Protein AF-A0A9X4RRU2-F1 (afdb_monomer_lite)

Structure (mmCIF, N/CA/C/O backbone):
data_AF-A0A9X4RRU2-F1
#
_entry.id   AF-A0A9X4RRU2-F1
#
loop_
_atom_site.group_PDB
_atom_site.id
_atom_site.type_symbol
_atom_site.label_atom_id
_atom_site.label_alt_id
_atom_site.label_comp_id
_atom_site.label_asym_id
_atom_site.label_entity_id
_atom_site.label_seq_id
_atom_site.pdbx_PDB_ins_code
_atom_site.Cartn_x
_atom_site.Cartn_y
_atom_site.Cartn_z
_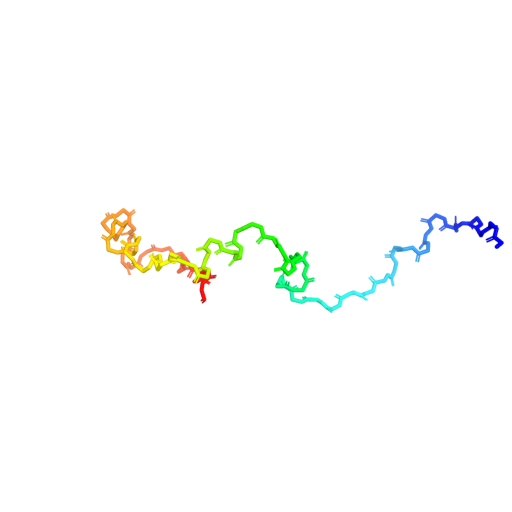atom_site.occupancy
_atom_site.B_iso_or_equiv
_atom_site.auth_seq_id
_atom_site.auth_comp_id
_atom_site.auth_asym_id
_atom_site.auth_atom_id
_atom_site.pdbx_PDB_model_num
ATOM 1 N N . MET A 1 1 ? -14.483 7.965 37.094 1.00 44.88 1 MET A N 1
ATOM 2 C CA . MET A 1 1 ? -13.551 8.582 38.067 1.00 44.88 1 MET A CA 1
ATOM 3 C C . MET A 1 1 ? -12.359 9.114 37.286 1.00 44.88 1 MET A C 1
ATOM 5 O O . MET A 1 1 ? -11.868 8.379 36.441 1.00 44.88 1 MET A O 1
ATOM 9 N N . LEU A 1 2 ? -11.934 10.366 37.496 1.00 48.06 2 LEU A N 1
ATOM 10 C CA . LEU A 1 2 ? -10.739 10.914 36.839 1.00 48.06 2 LEU A CA 1
ATOM 11 C C . LEU A 1 2 ? -9.499 10.213 37.414 1.00 48.06 2 LEU A C 1
ATOM 13 O O . LEU A 1 2 ? -9.099 10.491 38.544 1.00 48.06 2 LEU A O 1
ATOM 17 N N . HIS A 1 3 ? -8.916 9.284 36.662 1.00 61.38 3 HIS A N 1
ATOM 18 C CA . HIS A 1 3 ? -7.639 8.683 37.023 1.00 61.38 3 HIS A CA 1
ATOM 19 C C . HIS A 1 3 ? -6.533 9.612 36.517 1.00 61.38 3 HIS A C 1
ATOM 21 O O . HIS A 1 3 ? -6.416 9.853 35.319 1.00 61.38 3 HIS A O 1
ATOM 27 N N . LYS A 1 4 ? -5.741 10.188 37.426 1.00 66.62 4 LYS A N 1
ATOM 28 C CA . LYS A 1 4 ? -4.532 10.925 37.045 1.00 66.62 4 LYS A CA 1
ATOM 29 C C . LYS A 1 4 ? -3.510 9.873 36.610 1.00 66.62 4 LYS A C 1
ATOM 31 O O . LYS A 1 4 ? -2.946 9.185 37.463 1.00 66.62 4 LYS A O 1
ATOM 36 N N . GLU A 1 5 ? -3.356 9.662 35.307 1.00 64.44 5 GLU A N 1
ATOM 37 C CA . GLU A 1 5 ? -2.376 8.708 34.787 1.00 64.44 5 GLU A CA 1
ATOM 38 C C . GLU A 1 5 ? -0.972 9.128 35.232 1.00 64.44 5 GLU A C 1
ATOM 40 O O . GLU A 1 5 ? -0.568 10.287 35.099 1.00 64.44 5 GLU A O 1
ATOM 45 N N . LYS A 1 6 ? -0.233 8.189 35.833 1.00 70.00 6 LYS A N 1
ATOM 46 C CA . LYS A 1 6 ? 1.182 8.405 36.139 1.00 70.00 6 LYS A CA 1
ATOM 47 C C . LYS A 1 6 ? 1.936 8.511 34.805 1.00 70.00 6 LYS A C 1
ATOM 49 O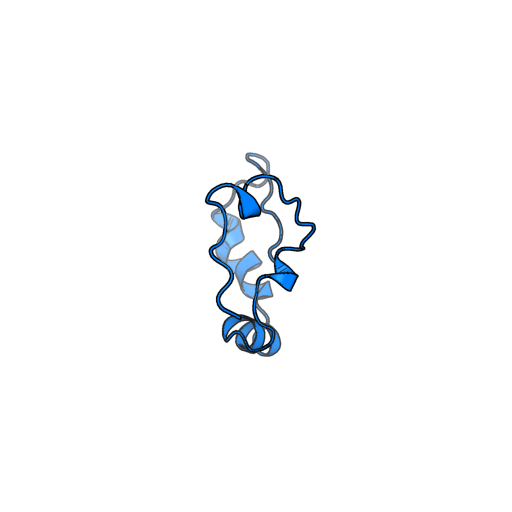 O . LYS A 1 6 ? 1.664 7.703 33.921 1.00 70.00 6 LYS A O 1
ATOM 54 N N . PRO A 1 7 ? 2.901 9.435 34.657 1.00 67.62 7 PRO A N 1
ATOM 55 C CA . PRO A 1 7 ? 3.555 9.723 33.374 1.00 67.62 7 PRO A CA 1
ATOM 56 C C . PRO A 1 7 ? 4.252 8.516 32.717 1.00 67.62 7 PRO A C 1
ATOM 58 O O . PRO A 1 7 ? 4.478 8.526 31.510 1.00 67.62 7 PRO A O 1
ATOM 61 N N . ASP A 1 8 ? 4.554 7.466 33.486 1.00 69.38 8 ASP A N 1
ATOM 62 C CA . ASP A 1 8 ? 5.208 6.247 32.997 1.00 69.38 8 ASP A CA 1
ATOM 63 C C . ASP A 1 8 ? 4.246 5.080 32.698 1.00 69.38 8 ASP A C 1
ATOM 65 O O . ASP A 1 8 ? 4.696 4.009 32.297 1.00 69.38 8 ASP A O 1
ATOM 69 N N . TYR A 1 9 ? 2.929 5.253 32.865 1.00 70.06 9 TYR A N 1
ATOM 70 C CA . TYR A 1 9 ? 1.936 4.171 32.748 1.00 70.06 9 TYR A CA 1
ATOM 71 C C . TYR A 1 9 ? 1.949 3.455 31.382 1.00 70.06 9 TYR A C 1
ATOM 73 O O . TYR A 1 9 ? 1.753 2.242 31.309 1.00 70.06 9 TYR A O 1
ATOM 81 N N . ASN A 1 10 ? 2.267 4.184 30.310 1.00 70.31 10 ASN A N 1
ATOM 82 C CA . ASN A 1 10 ? 2.287 3.655 28.942 1.00 70.31 10 ASN A CA 1
ATOM 83 C C . ASN A 1 10 ? 3.690 3.279 28.436 1.00 70.31 10 ASN A C 1
ATOM 85 O O . ASN A 1 10 ? 3.821 2.800 27.316 1.00 70.31 10 ASN A O 1
ATOM 89 N N . ARG A 1 11 ? 4.755 3.482 29.227 1.00 73.00 11 ARG A N 1
ATOM 90 C CA . ARG A 1 11 ? 6.141 3.331 28.738 1.00 73.00 11 ARG A CA 1
ATOM 91 C C . ARG A 1 11 ? 6.650 1.888 28.689 1.00 73.00 11 ARG A C 1
ATOM 93 O O . ARG A 1 11 ? 7.561 1.610 27.924 1.00 73.00 11 ARG A O 1
ATOM 100 N N . ASN A 1 12 ? 6.055 0.983 29.468 1.00 81.12 12 ASN A N 1
ATOM 101 C CA . ASN A 1 12 ? 6.477 -0.422 29.572 1.00 81.12 12 ASN A CA 1
ATOM 102 C C . ASN A 1 12 ? 5.441 -1.402 28.988 1.00 81.12 12 ASN A C 1
ATOM 104 O O . ASN A 1 12 ? 5.326 -2.531 29.463 1.00 81.12 12 ASN A O 1
ATOM 108 N N . GLN A 1 13 ? 4.641 -0.967 28.011 1.00 80.81 13 GLN A N 1
ATOM 109 C CA . GLN A 1 13 ? 3.626 -1.814 27.380 1.00 80.81 13 GLN A CA 1
ATOM 110 C C . GLN A 1 13 ? 4.171 -2.463 26.107 1.00 80.81 13 GLN A C 1
ATOM 112 O O . GLN A 1 13 ? 4.828 -1.813 25.297 1.00 80.81 13 GLN A O 1
ATOM 117 N N . TYR A 1 14 ? 3.861 -3.746 25.930 1.00 85.19 14 TYR A N 1
ATOM 118 C CA . TYR A 1 14 ? 4.143 -4.491 24.707 1.00 85.19 14 TYR A CA 1
ATOM 119 C C . TYR A 1 14 ? 2.847 -4.652 23.919 1.00 85.19 14 TYR A C 1
ATOM 121 O O . TYR A 1 14 ? 1.820 -5.027 24.483 1.00 85.19 14 TYR A O 1
ATOM 129 N N . GLY A 1 15 ? 2.903 -4.372 22.620 1.00 86.06 15 GLY A N 1
ATOM 130 C CA . GLY A 1 15 ? 1.788 -4.539 21.699 1.00 86.06 15 GLY A CA 1
ATOM 131 C C . GLY A 1 15 ? 2.161 -5.497 20.579 1.00 86.06 15 GLY A C 1
ATOM 132 O O . GLY A 1 15 ? 3.209 -5.334 19.959 1.00 86.06 15 GLY A O 1
ATOM 133 N N . PHE A 1 16 ? 1.303 -6.481 20.324 1.00 92.25 16 PHE A N 1
ATOM 134 C CA . PHE A 1 16 ? 1.421 -7.386 19.186 1.00 92.25 16 PHE A CA 1
ATOM 135 C C . PHE A 1 16 ? 0.294 -7.059 18.218 1.00 92.25 16 PHE A C 1
ATOM 137 O O . PHE A 1 16 ? -0.861 -7.382 18.486 1.00 92.25 16 PHE A O 1
ATOM 144 N N . TYR A 1 17 ? 0.639 -6.393 17.121 1.00 90.50 17 TYR A N 1
ATOM 145 C CA . TYR A 1 17 ? -0.309 -5.983 16.095 1.00 90.50 17 TYR A CA 1
ATOM 146 C C . TYR A 1 17 ? 0.271 -6.297 14.723 1.00 90.50 17 TYR A C 1
ATOM 148 O O . TYR A 1 17 ? 1.483 -6.187 14.518 1.00 90.50 17 TYR A O 1
ATOM 156 N N . THR A 1 18 ? -0.587 -6.657 13.777 1.00 90.00 18 THR A N 1
ATOM 157 C CA . THR A 1 18 ? -0.231 -6.597 12.358 1.00 90.00 18 THR A CA 1
ATOM 158 C C . THR A 1 18 ? -0.440 -5.173 11.847 1.00 90.00 18 THR A C 1
ATOM 160 O O . THR A 1 18 ? -1.236 -4.421 12.407 1.00 90.00 18 THR A O 1
ATOM 163 N N . LEU A 1 19 ? 0.254 -4.786 10.773 1.00 84.44 19 LEU A N 1
ATOM 164 C CA . LEU A 1 19 ? 0.004 -3.488 10.131 1.00 84.44 19 LEU A CA 1
ATOM 165 C C . LEU A 1 19 ? -1.460 -3.362 9.688 1.00 84.44 19 LEU A C 1
ATOM 167 O O . LEU A 1 19 ? -2.061 -2.308 9.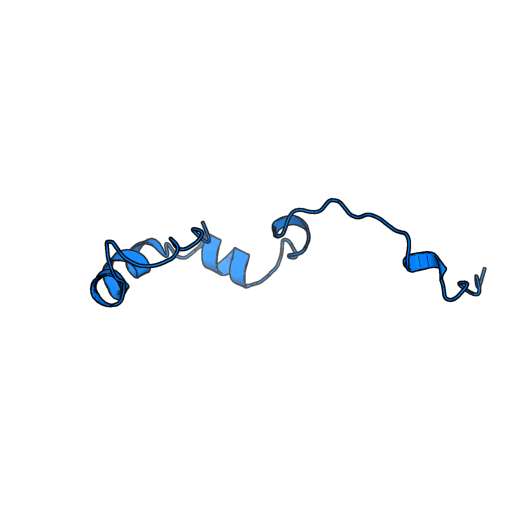861 1.00 84.44 19 LEU A O 1
ATOM 171 N N . ASP A 1 20 ? -2.046 -4.464 9.221 1.00 87.19 20 ASP A N 1
ATOM 172 C CA . ASP A 1 20 ? -3.455 -4.547 8.844 1.00 87.19 20 ASP A CA 1
ATOM 173 C C . ASP A 1 20 ? -4.403 -4.161 9.997 1.00 87.19 20 ASP A C 1
ATOM 175 O O . ASP A 1 20 ? -5.312 -3.357 9.812 1.00 87.19 20 ASP A O 1
ATOM 179 N N . GLN A 1 21 ? -4.138 -4.625 11.222 1.00 91.19 21 GLN A N 1
ATOM 180 C CA . GLN A 1 21 ? -4.950 -4.286 12.399 1.00 91.19 21 GLN A CA 1
ATOM 181 C C . GLN A 1 21 ? -4.883 -2.806 12.791 1.00 91.19 21 GLN A C 1
ATOM 183 O O . GLN A 1 21 ? -5.764 -2.318 13.501 1.00 91.19 21 GLN A O 1
ATOM 188 N N . LEU A 1 22 ? -3.840 -2.094 12.364 1.00 91.69 22 LEU A N 1
ATOM 189 C CA . LEU A 1 22 ? -3.669 -0.670 12.646 1.00 91.69 22 LEU A CA 1
ATOM 190 C C . LEU A 1 22 ? -4.402 0.219 11.633 1.00 91.69 22 LEU A C 1
ATOM 192 O O . LEU A 1 22 ? -4.577 1.410 11.892 1.00 91.69 22 LEU A O 1
ATOM 196 N N . VAL A 1 23 ? -4.841 -0.336 10.500 1.00 90.50 23 VAL A N 1
ATOM 197 C CA . VAL A 1 23 ? -5.541 0.403 9.444 1.00 90.50 23 VAL A CA 1
ATOM 198 C C . VAL A 1 23 ? -7.050 0.148 9.554 1.00 90.50 23 VAL A C 1
ATOM 200 O O . VAL A 1 23 ? -7.465 -1.009 9.453 1.00 90.50 23 VAL A O 1
ATOM 203 N N . PRO A 1 24 ? -7.894 1.190 9.706 1.00 95.12 24 PRO A N 1
ATOM 204 C CA . PRO A 1 24 ? -9.346 1.040 9.807 1.00 95.12 24 PRO A CA 1
ATOM 205 C C . PRO A 1 24 ? -9.948 0.210 8.670 1.00 95.12 24 PRO A C 1
ATOM 207 O O . PRO A 1 24 ? -9.508 0.299 7.523 1.00 95.12 24 PRO A O 1
ATOM 210 N N . ALA A 1 25 ? -10.976 -0.581 8.980 1.00 92.12 25 ALA A N 1
ATOM 211 C CA . ALA A 1 25 ? -11.633 -1.440 7.993 1.00 92.12 25 ALA A CA 1
ATOM 212 C C . ALA A 1 25 ? -12.362 -0.637 6.900 1.00 92.12 25 ALA A C 1
ATOM 214 O O . ALA A 1 25 ? -12.437 -1.071 5.756 1.00 92.12 25 ALA A O 1
ATOM 215 N N . ASP A 1 26 ? -12.863 0.551 7.238 1.00 95.06 26 ASP A N 1
ATOM 216 C CA . ASP A 1 26 ? -13.547 1.481 6.337 1.00 95.06 26 ASP A CA 1
ATOM 217 C C . ASP A 1 26 ? -12.591 2.461 5.638 1.00 95.06 26 ASP A C 1
ATOM 219 O O . ASP A 1 26 ? -13.037 3.388 4.958 1.00 95.06 26 ASP A O 1
ATOM 223 N N . HIS A 1 27 ? -11.276 2.260 5.765 1.00 95.12 27 HIS A N 1
ATOM 224 C CA . HIS A 1 27 ? -10.284 3.137 5.159 1.00 95.12 27 HIS A CA 1
ATOM 225 C C . HIS A 1 27 ? -10.442 3.195 3.632 1.00 95.12 27 HIS A C 1
ATOM 227 O O . HIS A 1 27 ? -10.518 2.167 2.960 1.00 95.12 27 HIS A O 1
ATOM 233 N N . PHE A 1 28 ? -10.425 4.408 3.072 1.00 95.62 28 PHE A N 1
ATOM 234 C CA . PHE A 1 28 ? -10.661 4.659 1.646 1.00 95.62 28 PHE A CA 1
ATOM 235 C C . PHE A 1 28 ? -9.799 3.786 0.723 1.00 95.62 28 PHE A C 1
ATOM 237 O O . PHE A 1 28 ? -10.319 3.188 -0.211 1.00 95.62 28 PHE A O 1
ATOM 244 N N . LEU A 1 29 ? -8.499 3.655 1.008 1.00 91.62 29 LEU A N 1
ATOM 245 C CA . LEU A 1 29 ? -7.601 2.861 0.160 1.00 91.62 29 LEU A CA 1
ATOM 246 C C . LEU A 1 29 ? -7.954 1.367 0.121 1.00 91.62 29 LEU A C 1
ATOM 248 O O . LEU A 1 29 ? -7.784 0.768 -0.930 1.00 91.62 29 LEU A O 1
ATOM 252 N N . ARG A 1 30 ? -8.529 0.794 1.191 1.00 92.75 30 ARG A N 1
ATOM 253 C CA . ARG A 1 30 ? -9.039 -0.591 1.165 1.00 92.75 30 ARG A CA 1
ATOM 254 C C . ARG A 1 30 ? -10.242 -0.726 0.230 1.00 92.75 30 ARG A C 1
ATOM 256 O O . ARG A 1 30 ? -10.421 -1.740 -0.428 1.00 92.75 30 ARG A O 1
ATOM 263 N N . GLN A 1 31 ? -11.079 0.311 0.166 1.00 94.62 31 GLN A N 1
ATOM 264 C CA . GLN A 1 31 ? -12.218 0.339 -0.754 1.00 94.62 31 GLN A CA 1
ATOM 265 C C . GLN A 1 31 ? -11.750 0.455 -2.208 1.00 94.62 31 GLN A C 1
ATOM 267 O O . GLN A 1 31 ? -12.343 -0.163 -3.083 1.00 94.62 31 GLN A O 1
ATOM 272 N N . VAL A 1 32 ? -10.688 1.229 -2.458 1.00 94.12 32 VAL A N 1
ATOM 273 C CA . VAL A 1 32 ? -10.066 1.355 -3.784 1.00 94.12 32 VAL A CA 1
ATOM 274 C C . VAL A 1 32 ? -9.403 0.042 -4.206 1.00 94.12 32 VAL A C 1
ATOM 276 O O . VAL A 1 32 ? -9.639 -0.418 -5.315 1.00 94.12 32 VAL A O 1
ATOM 279 N N . GLU A 1 33 ? -8.628 -0.584 -3.325 1.00 91.50 33 GLU A N 1
ATOM 280 C CA . GLU A 1 33 ? -8.020 -1.905 -3.545 1.00 91.50 33 GLU A CA 1
ATOM 281 C C . GLU A 1 33 ? -9.073 -2.976 -3.865 1.00 91.50 33 GLU A C 1
ATOM 283 O O . GLU A 1 33 ? -8.891 -3.780 -4.770 1.00 91.50 33 GLU A O 1
ATOM 288 N N . ALA A 1 34 ? -10.233 -2.938 -3.203 1.00 92.94 34 ALA A N 1
ATOM 289 C CA . ALA A 1 34 ? -11.319 -3.879 -3.470 1.00 92.94 34 ALA A CA 1
ATOM 290 C C . ALA A 1 34 ? -11.985 -3.710 -4.851 1.00 92.94 34 ALA A C 1
ATOM 292 O O . ALA A 1 34 ? -12.738 -4.595 -5.265 1.00 92.94 34 ALA A O 1
ATOM 293 N N . VAL A 1 35 ? -11.776 -2.583 -5.544 1.00 96.56 35 VAL A N 1
ATOM 294 C CA . VAL A 1 35 ? -12.430 -2.289 -6.834 1.00 96.56 35 VAL A CA 1
ATOM 295 C C . VAL A 1 35 ? -11.469 -2.128 -8.010 1.00 96.56 35 VAL A C 1
ATOM 297 O O . VAL A 1 35 ? -11.921 -2.174 -9.155 1.00 96.56 35 VAL A O 1
ATOM 300 N N . ILE A 1 36 ? -10.176 -1.929 -7.758 1.00 93.50 36 ILE A N 1
ATOM 301 C CA . ILE A 1 36 ? -9.149 -1.755 -8.785 1.00 93.50 36 ILE A CA 1
ATOM 302 C C . ILE A 1 36 ? -8.125 -2.873 -8.637 1.00 93.50 36 ILE A C 1
ATOM 304 O O . ILE A 1 36 ? -7.482 -2.996 -7.601 1.00 93.50 36 ILE A O 1
ATOM 308 N N . ASP A 1 37 ? -7.950 -3.636 -9.711 1.00 92.19 37 ASP A N 1
ATOM 309 C CA . ASP A 1 37 ? -6.811 -4.533 -9.867 1.00 92.19 37 ASP A CA 1
ATOM 310 C C . ASP A 1 37 ? -5.562 -3.698 -10.185 1.00 92.19 37 ASP A C 1
ATOM 312 O O . ASP A 1 37 ? -5.531 -2.968 -11.182 1.00 92.19 37 ASP A O 1
ATOM 316 N N . PHE A 1 38 ? -4.567 -3.756 -9.301 1.00 90.06 38 PHE A N 1
ATOM 317 C CA . PHE A 1 38 ? -3.323 -2.998 -9.410 1.00 90.06 38 PHE A CA 1
ATOM 318 C C . PHE A 1 38 ? -2.174 -3.795 -10.039 1.00 90.06 38 PHE A C 1
ATOM 320 O O . PHE A 1 38 ? -1.088 -3.230 -10.193 1.00 90.06 38 PHE A O 1
ATOM 327 N N . ASP A 1 39 ? -2.401 -5.037 -10.480 1.00 91.31 39 ASP A N 1
ATOM 328 C CA . ASP A 1 39 ? -1.357 -5.888 -11.067 1.00 91.31 39 ASP A CA 1
ATOM 329 C C . ASP A 1 39 ? -0.684 -5.230 -12.284 1.00 91.31 39 ASP A C 1
ATOM 331 O O . ASP A 1 39 ? 0.513 -5.398 -12.507 1.00 91.31 39 ASP A O 1
ATOM 335 N N . PHE A 1 40 ? -1.409 -4.376 -13.018 1.00 92.38 40 PHE A N 1
ATOM 336 C CA . PHE A 1 40 ? -0.871 -3.633 -14.167 1.00 92.38 40 PHE A CA 1
ATOM 337 C C . PHE A 1 40 ? 0.331 -2.732 -13.828 1.00 92.38 40 PHE A C 1
ATOM 339 O O . PHE A 1 40 ? 1.075 -2.338 -14.728 1.00 92.38 40 PHE A O 1
ATOM 346 N N . ILE A 1 41 ? 0.506 -2.342 -12.559 1.00 91.81 41 ILE A N 1
ATOM 347 C CA . ILE A 1 41 ? 1.621 -1.487 -12.140 1.00 91.81 41 ILE A CA 1
ATOM 348 C C . ILE A 1 41 ? 2.947 -2.228 -12.298 1.00 91.81 41 ILE A C 1
ATOM 350 O O . ILE A 1 41 ? 3.930 -1.586 -12.662 1.00 91.81 41 ILE A O 1
ATOM 354 N N . TYR A 1 42 ? 2.979 -3.543 -12.064 1.00 90.12 42 TYR A N 1
ATOM 355 C CA . TYR A 1 42 ? 4.201 -4.338 -12.174 1.00 90.12 42 TYR A CA 1
ATOM 356 C C . TYR A 1 42 ? 4.795 -4.245 -13.579 1.00 90.12 42 TYR A C 1
ATOM 358 O O . TYR A 1 42 ? 5.942 -3.824 -13.722 1.00 90.12 42 TYR A O 1
ATOM 366 N N . ASP A 1 43 ? 3.976 -4.497 -14.602 1.00 93.06 43 ASP A N 1
ATOM 367 C CA . ASP A 1 43 ? 4.376 -4.362 -16.007 1.00 93.06 43 ASP A CA 1
ATOM 368 C C . ASP A 1 43 ? 4.772 -2.916 -16.352 1.00 93.06 43 ASP A C 1
ATOM 370 O O . ASP A 1 43 ? 5.689 -2.674 -17.133 1.00 93.06 43 ASP A O 1
ATOM 374 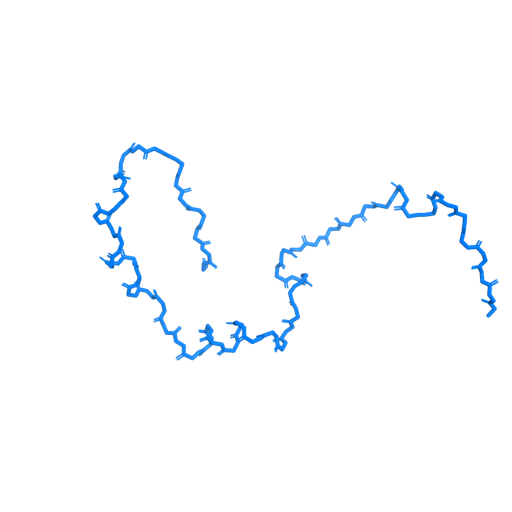N N . LEU A 1 44 ? 4.090 -1.924 -15.766 1.00 94.75 44 LEU A N 1
ATOM 375 C CA . LEU A 1 44 ? 4.350 -0.510 -16.044 1.00 94.75 44 LEU A CA 1
ATOM 376 C C . LEU A 1 44 ? 5.718 -0.039 -15.531 1.00 94.75 44 LEU A C 1
ATOM 378 O O . LEU A 1 44 ? 6.315 0.857 -16.132 1.00 94.75 44 LEU A O 1
ATOM 382 N N . VAL A 1 45 ? 6.184 -0.574 -14.401 1.00 91.44 45 VAL A N 1
ATOM 383 C CA . VAL A 1 45 ? 7.403 -0.093 -13.732 1.00 91.44 45 VAL A CA 1
ATOM 384 C C . VAL A 1 45 ? 8.591 -1.035 -13.869 1.00 91.44 45 VAL A C 1
ATOM 386 O O . VAL A 1 45 ? 9.680 -0.636 -13.460 1.00 91.44 45 VAL A O 1
ATOM 389 N N . GLU A 1 46 ? 8.425 -2.227 -14.445 1.00 90.62 46 GLU A N 1
ATOM 390 C CA . GLU A 1 46 ? 9.456 -3.271 -14.548 1.00 90.62 46 GLU A CA 1
ATOM 391 C C . GLU A 1 46 ? 10.817 -2.716 -15.000 1.00 90.62 46 GLU A C 1
ATOM 393 O O . GLU A 1 46 ? 11.810 -2.848 -14.285 1.00 90.62 46 GLU A O 1
ATOM 398 N N . ASP A 1 47 ? 10.843 -1.979 -16.114 1.00 93.88 47 ASP A N 1
ATOM 399 C CA . ASP A 1 47 ? 12.064 -1.408 -16.706 1.00 93.88 47 ASP A CA 1
ATOM 400 C C . ASP A 1 47 ? 12.786 -0.382 -15.809 1.00 93.88 47 ASP A C 1
ATOM 402 O O . ASP A 1 47 ? 13.937 -0.013 -16.060 1.00 93.88 47 ASP A O 1
ATOM 406 N N . THR A 1 48 ? 12.116 0.126 -14.770 1.00 91.56 48 THR A N 1
ATOM 407 C CA . THR A 1 48 ? 12.687 1.094 -13.820 1.00 91.56 48 THR A CA 1
ATOM 408 C C . THR A 1 48 ? 13.395 0.430 -12.639 1.00 91.56 48 THR A C 1
ATOM 410 O O . THR A 1 48 ? 14.107 1.110 -11.894 1.00 91.56 48 THR A O 1
ATOM 413 N N . TYR A 1 49 ? 13.244 -0.887 -12.481 1.00 88.81 49 TYR A N 1
ATOM 414 C CA . TYR A 1 49 ? 13.865 -1.671 -11.421 1.00 88.81 49 TYR A CA 1
ATOM 415 C C . TYR A 1 49 ? 14.989 -2.554 -11.970 1.00 88.81 49 TYR A C 1
ATOM 417 O O . TYR A 1 49 ? 14.982 -3.000 -13.113 1.00 88.81 49 TYR A O 1
ATOM 425 N N . SER A 1 50 ? 16.003 -2.800 -11.139 1.00 89.19 50 SER A N 1
ATOM 426 C CA . SER A 1 50 ? 17.064 -3.746 -11.484 1.00 89.19 50 SER A CA 1
ATOM 427 C C . SER A 1 50 ? 16.595 -5.179 -11.201 1.00 89.19 50 SER A C 1
ATOM 429 O O . SER A 1 50 ? 16.059 -5.424 -10.119 1.00 89.19 50 SER A O 1
ATOM 431 N N . PRO A 1 51 ? 16.825 -6.132 -12.125 1.00 87.44 51 PRO A N 1
ATOM 432 C CA . PRO A 1 51 ? 16.376 -7.515 -11.960 1.00 87.44 51 PRO A CA 1
ATOM 433 C C . PRO A 1 51 ? 17.209 -8.306 -10.940 1.00 87.44 51 PRO A C 1
ATOM 435 O O . PRO A 1 51 ? 16.752 -9.314 -10.407 1.00 87.44 51 PRO A O 1
ATOM 438 N N . ASP A 1 52 ? 18.444 -7.881 -10.685 1.00 90.50 52 ASP A N 1
ATOM 439 C CA . ASP A 1 52 ? 19.457 -8.646 -9.958 1.00 90.50 52 ASP A CA 1
ATOM 440 C C . ASP A 1 52 ? 20.145 -7.857 -8.834 1.00 90.50 52 ASP A C 1
ATOM 442 O O . ASP A 1 52 ? 20.898 -8.437 -8.048 1.00 90.50 52 ASP A O 1
ATOM 446 N N . ASN A 1 53 ? 19.881 -6.553 -8.716 1.00 90.31 53 ASN A N 1
ATOM 447 C CA . ASN A 1 53 ? 20.517 -5.696 -7.726 1.00 90.31 53 ASN A CA 1
ATOM 448 C C . ASN A 1 53 ? 19.501 -4.949 -6.854 1.00 90.31 53 ASN A C 1
ATOM 450 O O . ASN A 1 53 ? 18.596 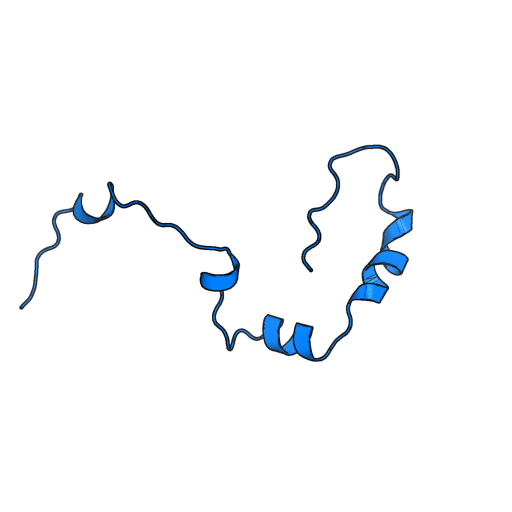-4.273 -7.338 1.00 90.31 53 ASN A O 1
ATOM 454 N N . GLY A 1 54 ? 19.725 -4.997 -5.541 1.00 85.50 54 GLY A N 1
ATOM 455 C CA . GLY A 1 54 ? 18.907 -4.314 -4.543 1.00 85.50 54 GLY A CA 1
ATOM 456 C C . GLY A 1 54 ? 18.157 -5.269 -3.619 1.00 85.50 54 GLY A C 1
ATOM 457 O O . GLY A 1 54 ? 18.270 -6.491 -3.698 1.00 85.50 54 GLY A O 1
ATOM 458 N N . ARG A 1 55 ? 17.413 -4.688 -2.676 1.00 86.06 55 ARG A N 1
ATOM 459 C CA . ARG A 1 55 ? 16.508 -5.452 -1.817 1.00 86.06 55 ARG A CA 1
ATOM 460 C C . ARG A 1 55 ? 15.202 -5.659 -2.589 1.00 86.06 55 ARG A C 1
ATOM 462 O O . ARG A 1 55 ? 14.642 -4.650 -3.016 1.00 86.06 55 ARG A O 1
ATOM 469 N N . PRO A 1 56 ? 14.698 -6.900 -2.719 1.00 81.50 56 PRO A N 1
ATOM 470 C CA . PRO A 1 56 ? 13.370 -7.131 -3.270 1.00 81.50 56 PRO A CA 1
ATOM 471 C C . PRO A 1 56 ? 12.343 -6.276 -2.530 1.00 81.50 56 PRO A C 1
ATOM 473 O O . PRO A 1 56 ? 12.400 -6.173 -1.295 1.00 81.50 56 PRO A O 1
ATOM 476 N N . SER A 1 57 ? 11.439 -5.637 -3.269 1.00 74.62 57 SER A N 1
ATOM 477 C CA . SER A 1 57 ? 10.296 -4.970 -2.655 1.00 74.62 57 SER A CA 1
ATOM 478 C C . SER A 1 57 ? 9.502 -5.994 -1.849 1.00 74.62 57 SER A C 1
ATOM 480 O O . SER A 1 57 ? 9.349 -7.144 -2.257 1.00 74.62 57 SER A O 1
ATOM 482 N N . LEU A 1 58 ? 9.023 -5.584 -0.677 1.00 74.50 58 LEU A N 1
ATOM 483 C CA . LEU A 1 58 ? 7.935 -6.313 -0.039 1.00 74.50 58 LEU A CA 1
ATOM 484 C C . LEU A 1 58 ? 6.705 -6.059 -0.895 1.00 74.50 58 LEU A C 1
ATOM 486 O O . LEU A 1 58 ? 6.377 -4.892 -1.119 1.00 74.50 58 LEU A O 1
ATOM 490 N N . ASP A 1 59 ? 6.101 -7.133 -1.392 1.00 72.25 59 ASP A N 1
ATOM 491 C CA . ASP A 1 59 ? 4.823 -7.043 -2.083 1.00 72.25 59 ASP A CA 1
ATOM 492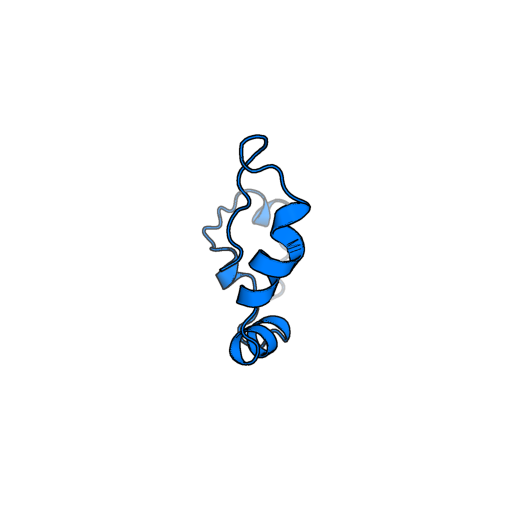 C C . ASP A 1 59 ? 3.824 -6.362 -1.132 1.00 72.25 59 ASP A C 1
ATOM 494 O O . ASP A 1 59 ? 3.711 -6.784 0.028 1.00 72.25 59 ASP A O 1
ATOM 498 N N . PRO A 1 60 ? 3.206 -5.238 -1.532 1.00 62.72 60 PRO A N 1
ATOM 499 C CA . PRO A 1 60 ? 2.141 -4.636 -0.747 1.00 62.72 60 PRO A CA 1
ATOM 500 C C . PRO A 1 60 ? 0.848 -5.470 -0.763 1.00 62.72 60 PRO A C 1
ATOM 502 O O . PRO A 1 60 ? -0.061 -5.107 -0.015 1.00 62.72 60 PRO A O 1
ATOM 505 N N . VAL A 1 61 ? 0.780 -6.538 -1.573 1.00 58.38 61 VAL A N 1
ATOM 506 C CA . VAL A 1 61 ? -0.349 -7.471 -1.732 1.00 58.38 61 VAL A CA 1
ATOM 507 C C . VAL A 1 61 ? -0.103 -8.796 -1.000 1.00 58.38 61 VAL A C 1
ATOM 509 O O . VAL A 1 61 ? 1.020 -9.347 -1.076 1.00 58.38 61 VAL A O 1
#

Organism: Streptococcus suis (NCBI:txid1307)

Foldseek 3Di:
DDDPDDPCNPVPDDDDDDPVRVADPPDPVVVVVVPDDPPVVCVVCVVVDDPPDDDDDDPPD

Sequence (61 aa):
MLHKEKPDYNRNQYGFYTLDQLVPADHFLRQVEAVIDFDFIYDLVEDTYSPDNGRPSLDPV

Radius of gyration: 20.2 Å; chains: 1; bounding box: 34×20×55 Å

pLDDT: mean 83.97, std 12.28, range [44.88, 96.56]

InterPro domains:
  IPR008490 Transposase InsH, N-terminal [PF05598] (18-61)

Secondary structure (DSSP, 8-state):
------TTTTTT------HHHHS-TT-HHHHHHTT---THHHHHHGGGS-SSSSPPPPP--